Protein AF-A0A0G2GH61-F1 (afdb_monomer_lite)

Radius of gyration: 26.45 Å; chains: 1; bounding box: 52×38×88 Å

Secondary structure (DSSP, 8-state):
----------HHHHHHHHHHHHHHHHHHTTTT-HHHHHHHHHHHHHHHHHHHHHHHHHHHHHHHHHHHHT----TT--HHHHHHHHHHHHHHHHHHHHHHHHHHHHHHHHHHHHHHHH-TTTS---BTTBPP---S-HHHHHHHHHHHHHHHHTTTT-------

Structure (mmCIF, N/CA/C/O backbone):
data_AF-A0A0G2GH61-F1
#
_entry.id   AF-A0A0G2GH61-F1
#
loop_
_atom_site.group_PDB
_atom_site.id
_atom_site.type_symbol
_atom_site.label_atom_id
_atom_site.label_alt_id
_atom_site.label_comp_id
_atom_site.label_asym_id
_atom_site.label_entity_id
_atom_site.label_seq_id
_atom_site.pdbx_PDB_ins_code
_atom_site.Cartn_x
_atom_site.Cartn_y
_atom_site.Cartn_z
_atom_site.occupancy
_atom_site.B_iso_or_equiv
_atom_site.auth_seq_id
_atom_site.auth_comp_id
_atom_site.auth_asym_id
_atom_site.auth_atom_id
_atom_site.pdbx_PDB_model_num
ATOM 1 N N . MET A 1 1 ? 0.185 16.740 -56.687 1.00 34.88 1 MET A N 1
ATOM 2 C CA . MET A 1 1 ? -0.342 15.486 -56.112 1.00 34.88 1 MET A CA 1
ATOM 3 C C . MET A 1 1 ? 0.842 14.674 -55.616 1.00 34.88 1 MET A C 1
ATOM 5 O O . MET A 1 1 ? 1.620 14.216 -56.438 1.00 34.88 1 MET A O 1
ATOM 9 N N . HIS A 1 2 ? 1.071 14.617 -54.304 1.00 38.19 2 HIS A N 1
ATOM 10 C CA . HIS A 1 2 ? 2.099 13.749 -53.725 1.00 38.19 2 HIS A CA 1
ATOM 11 C C . HIS A 1 2 ? 1.459 12.389 -53.462 1.00 38.19 2 HIS A C 1
ATOM 13 O O . HIS A 1 2 ? 0.620 12.262 -52.574 1.00 38.19 2 HIS A O 1
ATOM 19 N N . GLU A 1 3 ? 1.810 11.392 -54.271 1.00 39.12 3 GLU A N 1
ATOM 20 C CA . GLU A 1 3 ? 1.527 9.998 -53.949 1.00 39.12 3 GLU A CA 1
ATOM 21 C C . GLU A 1 3 ? 2.254 9.650 -52.649 1.00 39.12 3 GLU A C 1
ATOM 23 O O . GLU A 1 3 ? 3.482 9.549 -52.608 1.00 39.12 3 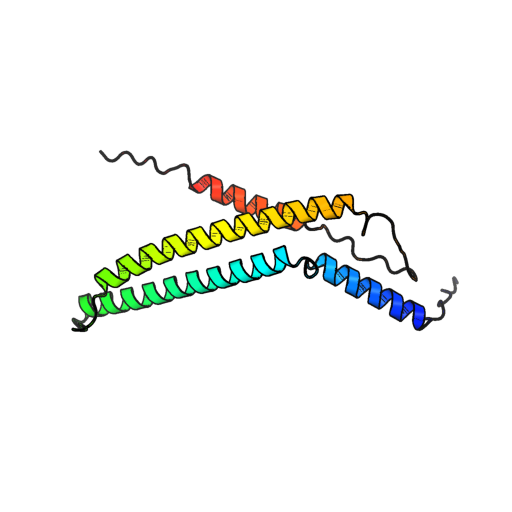GLU A O 1
ATOM 28 N N . SER A 1 4 ? 1.494 9.459 -51.570 1.00 48.09 4 SER A N 1
ATOM 29 C CA . SER A 1 4 ? 1.966 8.705 -50.415 1.00 48.09 4 SER A CA 1
ATOM 30 C C . SER A 1 4 ? 2.302 7.297 -50.895 1.00 48.09 4 SER A C 1
ATOM 32 O O . SER A 1 4 ? 1.416 6.452 -51.029 1.00 48.09 4 SER A O 1
ATOM 34 N N . ARG A 1 5 ? 3.585 7.047 -51.178 1.00 43.38 5 ARG A N 1
ATOM 35 C CA . ARG A 1 5 ? 4.140 5.701 -51.344 1.00 43.38 5 ARG A CA 1
ATOM 36 C C . ARG A 1 5 ? 3.749 4.889 -50.110 1.00 43.38 5 ARG A C 1
ATOM 38 O O . ARG A 1 5 ? 4.356 5.033 -49.053 1.00 43.38 5 ARG A O 1
ATOM 45 N N . ARG A 1 6 ? 2.710 4.062 -50.236 1.00 54.00 6 ARG A N 1
ATOM 46 C CA . ARG A 1 6 ? 2.384 3.033 -49.251 1.00 54.00 6 ARG A CA 1
ATOM 47 C C . ARG A 1 6 ? 3.558 2.065 -49.250 1.00 54.00 6 ARG A C 1
ATOM 49 O O . ARG A 1 6 ? 3.738 1.315 -50.207 1.00 54.00 6 ARG A O 1
ATOM 56 N N . THR A 1 7 ? 4.394 2.139 -48.222 1.00 59.88 7 THR A N 1
ATOM 57 C CA . THR A 1 7 ? 5.406 1.122 -47.960 1.00 59.88 7 THR A CA 1
ATOM 58 C C . THR A 1 7 ? 4.687 -0.224 -47.829 1.00 59.88 7 THR A C 1
ATOM 60 O O . THR A 1 7 ? 3.714 -0.318 -47.070 1.00 59.88 7 THR A O 1
ATOM 63 N N . PRO A 1 8 ? 5.087 -1.256 -48.594 1.00 54.34 8 PRO A N 1
ATOM 64 C CA . PRO A 1 8 ? 4.528 -2.587 -48.420 1.00 54.34 8 PRO A CA 1
ATOM 65 C C . PRO A 1 8 ? 4.712 -2.990 -46.954 1.00 54.34 8 PRO A C 1
ATOM 67 O O . PRO A 1 8 ? 5.816 -2.895 -46.422 1.00 54.34 8 PRO A O 1
ATOM 70 N N . HIS A 1 9 ? 3.613 -3.339 -46.282 1.00 62.00 9 HIS A N 1
ATOM 71 C CA . HIS A 1 9 ? 3.619 -3.777 -44.888 1.00 62.00 9 HIS A CA 1
ATOM 72 C C . HIS A 1 9 ? 4.207 -5.181 -44.845 1.00 62.00 9 HIS A C 1
ATOM 74 O O . HIS A 1 9 ? 3.481 -6.171 -44.912 1.00 62.00 9 HIS A O 1
ATOM 80 N N . ASP A 1 10 ? 5.533 -5.250 -44.818 1.00 78.00 10 ASP A N 1
ATOM 81 C CA . ASP A 1 10 ? 6.241 -6.494 -44.586 1.00 78.00 10 ASP A CA 1
ATOM 82 C C . ASP A 1 10 ? 5.764 -7.075 -43.238 1.00 78.00 10 ASP A C 1
ATOM 84 O O . ASP A 1 10 ? 5.877 -6.399 -42.203 1.00 78.00 10 ASP A O 1
ATOM 88 N N . PRO A 1 11 ? 5.171 -8.283 -43.221 1.00 81.12 11 PRO A N 1
ATOM 89 C CA . PRO A 1 11 ? 4.694 -8.902 -41.990 1.00 81.12 11 PRO A CA 1
ATOM 90 C C . PRO A 1 11 ? 5.810 -9.076 -40.949 1.00 81.12 11 PRO A C 1
ATOM 92 O O . PRO A 1 11 ? 5.519 -9.031 -39.752 1.00 81.12 11 PRO A O 1
ATOM 95 N N . GLU A 1 12 ? 7.077 -9.210 -41.361 1.00 81.44 12 GLU A N 1
ATOM 96 C CA . GLU A 1 12 ? 8.206 -9.277 -40.426 1.00 81.44 12 GLU A CA 1
ATOM 97 C C . GLU A 1 12 ? 8.460 -7.938 -39.719 1.00 81.44 12 GLU A C 1
ATOM 99 O O . GLU A 1 12 ? 8.735 -7.906 -38.513 1.00 81.44 12 GLU A O 1
ATOM 104 N N . VAL A 1 13 ? 8.294 -6.818 -40.428 1.00 81.44 13 VAL A N 1
ATOM 105 C CA . VAL A 1 13 ? 8.415 -5.464 -39.860 1.00 81.44 13 VAL A CA 1
ATOM 106 C C . VAL A 1 13 ? 7.286 -5.191 -38.865 1.00 81.44 13 VAL A C 1
ATOM 108 O O . VAL A 1 13 ? 7.525 -4.655 -37.785 1.00 81.44 13 VAL A O 1
ATOM 111 N N . LEU A 1 14 ? 6.058 -5.622 -39.167 1.00 82.19 14 LEU A N 1
ATOM 112 C CA . LEU A 1 14 ? 4.940 -5.494 -38.228 1.00 82.19 14 LEU A CA 1
ATOM 113 C C . LEU A 1 14 ? 5.153 -6.350 -36.970 1.00 82.19 14 LEU A C 1
ATOM 115 O O . LEU A 1 14 ? 4.931 -5.887 -35.850 1.00 82.19 14 LEU A O 1
ATOM 119 N N . ALA A 1 15 ? 5.598 -7.596 -37.141 1.00 84.56 15 ALA A N 1
ATOM 120 C CA . ALA A 1 15 ? 5.835 -8.504 -36.025 1.00 84.56 15 ALA A CA 1
ATOM 121 C C . ALA A 1 15 ? 6.972 -8.013 -35.114 1.00 84.56 15 ALA A C 1
ATOM 123 O O . ALA A 1 15 ? 6.856 -8.085 -33.889 1.00 84.56 15 ALA A O 1
ATOM 124 N N . SER A 1 16 ? 8.058 -7.491 -35.689 1.00 83.44 16 SER A N 1
ATOM 125 C CA . SER A 1 16 ? 9.171 -6.903 -34.932 1.00 83.44 16 SER A CA 1
ATOM 126 C C . SER A 1 16 ? 8.765 -5.615 -34.212 1.00 83.44 16 SER A C 1
ATOM 128 O O . SER A 1 16 ? 9.029 -5.501 -33.013 1.00 83.44 16 SER A O 1
ATOM 130 N N . ALA A 1 17 ? 8.033 -4.710 -34.869 1.00 82.31 17 ALA A N 1
ATOM 131 C CA . ALA A 1 17 ? 7.485 -3.514 -34.229 1.00 82.31 17 ALA A CA 1
ATOM 132 C C . ALA A 1 17 ? 6.552 -3.864 -33.056 1.00 82.31 17 ALA A C 1
ATOM 134 O O . ALA A 1 17 ? 6.652 -3.276 -31.982 1.00 82.31 17 ALA A O 1
ATOM 135 N N . HIS A 1 18 ? 5.698 -4.881 -33.207 1.00 84.44 18 HIS A N 1
ATOM 136 C CA . HIS A 1 18 ? 4.816 -5.333 -32.130 1.00 84.44 18 HIS A CA 1
ATOM 137 C C . HIS A 1 18 ? 5.588 -5.938 -30.945 1.00 84.44 18 HIS A C 1
ATOM 139 O O . HIS A 1 18 ? 5.269 -5.658 -29.789 1.00 84.44 18 HIS A O 1
ATOM 145 N N . ARG A 1 19 ? 6.641 -6.728 -31.201 1.00 86.81 19 ARG A N 1
ATOM 146 C CA . ARG A 1 19 ? 7.524 -7.241 -30.136 1.00 86.81 19 ARG A CA 1
ATOM 147 C C . ARG A 1 19 ? 8.211 -6.101 -29.387 1.00 86.81 19 ARG A C 1
ATOM 149 O O . ARG A 1 19 ? 8.273 -6.139 -28.159 1.00 86.81 19 ARG A O 1
ATOM 156 N N . LEU A 1 20 ? 8.688 -5.088 -30.109 1.00 83.44 20 LEU A N 1
ATOM 157 C CA . LEU A 1 20 ? 9.304 -3.902 -29.518 1.00 83.44 20 LEU A CA 1
ATOM 158 C C . LEU A 1 20 ? 8.290 -3.103 -28.687 1.00 83.44 20 LEU A C 1
ATOM 160 O O . LEU A 1 20 ? 8.603 -2.712 -27.563 1.00 83.44 20 LEU A O 1
ATOM 164 N N . PHE A 1 21 ? 7.058 -2.946 -29.179 1.00 83.44 21 PHE A N 1
ATOM 165 C CA . PHE A 1 21 ? 5.960 -2.333 -28.434 1.00 83.44 21 PHE A CA 1
ATOM 166 C C . PHE A 1 21 ? 5.682 -3.074 -27.120 1.00 83.44 21 PHE A C 1
ATOM 168 O O . PHE A 1 21 ? 5.756 -2.459 -26.059 1.00 83.44 21 PHE A O 1
ATOM 175 N N . LEU A 1 22 ? 5.440 -4.389 -27.154 1.00 87.12 22 LEU A N 1
ATOM 176 C CA . LEU A 1 22 ? 5.152 -5.170 -25.944 1.00 87.12 22 LEU A CA 1
ATOM 177 C C . LEU A 1 22 ? 6.311 -5.147 -24.946 1.00 87.12 22 LEU A C 1
ATOM 179 O O . LEU A 1 22 ? 6.085 -5.026 -23.742 1.00 87.12 22 LEU A O 1
ATOM 183 N N . ARG A 1 23 ? 7.551 -5.212 -25.443 1.00 84.06 23 ARG A N 1
ATOM 184 C CA . ARG A 1 23 ? 8.746 -5.056 -24.613 1.00 84.06 23 ARG A CA 1
ATOM 185 C C . ARG A 1 23 ? 8.736 -3.688 -23.937 1.00 84.06 23 ARG A C 1
ATOM 187 O O . ARG A 1 23 ? 8.805 -3.624 -22.714 1.00 84.06 23 ARG A O 1
ATOM 194 N N . SER A 1 24 ? 8.581 -2.610 -24.705 1.00 81.50 24 SER A N 1
ATOM 195 C CA . SER A 1 24 ? 8.546 -1.246 -24.165 1.00 81.50 24 SER A CA 1
ATOM 196 C C . SER A 1 24 ? 7.423 -1.050 -23.143 1.00 81.50 24 SER A C 1
ATOM 198 O O . SER A 1 24 ? 7.652 -0.454 -22.092 1.00 81.50 24 SER A O 1
ATOM 200 N N . LEU A 1 25 ? 6.248 -1.635 -23.391 1.00 82.44 25 LEU A N 1
ATOM 201 C CA . LEU A 1 25 ? 5.103 -1.582 -22.493 1.00 82.44 25 LEU A CA 1
ATOM 202 C C . LEU A 1 25 ? 5.402 -2.310 -21.179 1.00 82.44 25 LEU A C 1
ATOM 204 O O . LEU A 1 25 ? 5.204 -1.739 -20.109 1.00 82.44 25 LEU A O 1
ATOM 208 N N . SER A 1 26 ? 5.942 -3.528 -21.249 1.00 84.38 26 SER A N 1
ATOM 209 C CA . SER A 1 26 ? 6.320 -4.318 -20.072 1.00 84.38 26 SER A CA 1
ATOM 210 C C . SER A 1 26 ? 7.338 -3.582 -19.193 1.00 84.38 26 SER A C 1
ATOM 212 O O . SER A 1 26 ? 7.162 -3.511 -17.975 1.00 84.38 26 SER A O 1
ATOM 214 N N . TYR A 1 27 ? 8.340 -2.944 -19.809 1.00 80.38 27 TYR A N 1
ATOM 215 C CA . TYR A 1 27 ? 9.286 -2.085 -19.096 1.00 80.38 27 TYR A CA 1
ATOM 216 C C . TYR A 1 27 ? 8.608 -0.836 -18.512 1.00 80.38 27 TYR A C 1
ATOM 218 O O . TYR A 1 27 ? 8.851 -0.499 -17.352 1.00 80.38 27 TYR A O 1
ATOM 226 N N . SER A 1 28 ? 7.735 -0.154 -19.260 1.00 78.12 28 SER A N 1
ATOM 227 C CA . SER A 1 28 ? 7.048 1.054 -18.771 1.00 78.12 28 SER A CA 1
ATOM 228 C C . SER A 1 28 ? 6.130 0.778 -17.579 1.00 78.12 28 SER A C 1
ATOM 230 O O . SER A 1 28 ? 6.054 1.597 -16.669 1.00 78.12 28 SER A O 1
ATOM 232 N N . LEU A 1 29 ? 5.512 -0.406 -17.538 1.00 82.88 29 LEU A N 1
ATOM 233 C CA . LEU A 1 29 ? 4.644 -0.856 -16.451 1.00 82.88 29 LEU A CA 1
ATOM 234 C C . LEU A 1 29 ? 5.425 -1.406 -15.249 1.00 82.88 29 LEU A C 1
ATOM 236 O O . LEU A 1 29 ? 4.809 -1.903 -14.312 1.00 82.88 29 LEU A O 1
ATOM 240 N N . LEU A 1 30 ? 6.765 -1.351 -15.277 1.00 84.62 30 LEU A N 1
ATOM 241 C CA . LEU A 1 30 ? 7.655 -1.851 -14.217 1.00 84.62 30 LEU A CA 1
ATOM 242 C C . LEU A 1 30 ? 7.498 -3.360 -13.940 1.00 84.62 30 LEU A C 1
ATOM 244 O O . LEU A 1 30 ? 8.048 -3.872 -12.970 1.00 84.62 30 LEU A O 1
ATOM 248 N N . LEU A 1 31 ? 6.810 -4.093 -14.823 1.00 84.50 31 LEU A N 1
ATOM 249 C CA . LEU A 1 31 ? 6.524 -5.523 -14.657 1.00 84.50 31 LEU A CA 1
ATOM 250 C C . LEU A 1 31 ? 7.774 -6.396 -14.789 1.00 84.50 31 LEU A C 1
ATOM 252 O O . LEU A 1 31 ? 7.767 -7.553 -14.384 1.00 84.50 31 LEU A O 1
ATOM 256 N N . THR A 1 32 ? 8.843 -5.852 -15.366 1.00 85.69 32 THR A N 1
ATOM 257 C CA . THR A 1 32 ? 10.134 -6.530 -15.489 1.00 85.69 32 THR A CA 1
ATOM 258 C C . THR A 1 32 ? 10.961 -6.481 -14.203 1.00 85.69 32 THR A C 1
ATOM 260 O O . THR A 1 32 ? 11.955 -7.196 -14.117 1.00 85.69 32 THR A O 1
ATOM 263 N N . ASP A 1 33 ? 10.601 -5.638 -13.226 1.00 89.00 33 ASP A N 1
ATOM 264 C CA . ASP A 1 33 ? 11.319 -5.532 -11.954 1.00 89.00 33 ASP A CA 1
ATOM 265 C C . ASP A 1 33 ? 10.651 -6.393 -10.871 1.00 89.00 33 ASP A C 1
ATOM 267 O O . ASP A 1 33 ? 9.613 -6.046 -10.300 1.00 89.00 33 ASP A O 1
ATOM 271 N N . MET A 1 34 ? 11.253 -7.551 -10.588 1.00 91.88 34 MET A N 1
ATOM 272 C CA . MET A 1 34 ? 10.731 -8.488 -9.589 1.00 91.88 34 MET A CA 1
ATOM 273 C C . MET A 1 34 ? 10.702 -7.900 -8.161 1.00 91.88 34 MET A C 1
ATOM 275 O O . MET A 1 34 ? 9.689 -8.074 -7.483 1.00 91.88 34 MET A O 1
ATOM 279 N N . PRO A 1 35 ? 11.737 -7.173 -7.687 1.00 92.06 35 PRO A N 1
ATOM 280 C CA . PRO A 1 35 ? 11.698 -6.528 -6.374 1.00 92.06 35 PRO A CA 1
ATOM 281 C C .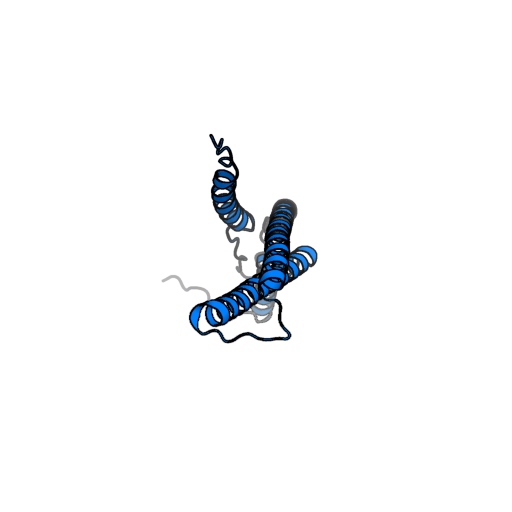 PRO A 1 35 ? 10.542 -5.531 -6.230 1.00 92.06 35 PRO A C 1
ATOM 283 O O . PRO A 1 35 ? 9.804 -5.596 -5.248 1.00 92.06 35 PRO A O 1
ATOM 286 N N . TYR A 1 36 ? 10.329 -4.658 -7.221 1.00 91.12 36 TYR A N 1
ATOM 287 C CA . TYR A 1 36 ? 9.216 -3.708 -7.231 1.00 91.12 36 TYR A CA 1
ATOM 288 C C . TYR A 1 36 ? 7.859 -4.409 -7.214 1.00 91.12 36 TYR A C 1
ATOM 290 O O . TYR A 1 36 ? 7.002 -4.072 -6.402 1.00 91.12 36 TYR A O 1
ATOM 298 N N . THR A 1 37 ? 7.649 -5.404 -8.078 1.00 93.44 37 THR A N 1
ATOM 299 C CA . THR A 1 37 ? 6.359 -6.113 -8.143 1.00 93.44 37 THR A CA 1
ATOM 300 C C . THR A 1 37 ? 6.062 -6.909 -6.871 1.00 93.44 37 THR A C 1
ATOM 302 O O . THR A 1 37 ? 4.905 -6.974 -6.450 1.00 93.44 37 THR A O 1
ATOM 305 N N . HIS A 1 38 ? 7.086 -7.468 -6.218 1.00 94.94 38 HIS A N 1
ATOM 306 C CA . HIS A 1 38 ? 6.938 -8.108 -4.914 1.00 94.94 38 HIS A CA 1
ATOM 307 C C . HIS A 1 38 ? 6.587 -7.087 -3.825 1.00 94.94 38 HIS A C 1
ATOM 309 O O . HIS A 1 38 ? 5.633 -7.302 -3.083 1.00 94.94 38 HIS A O 1
ATOM 315 N N . ALA A 1 39 ? 7.303 -5.960 -3.763 1.00 93.75 39 ALA A N 1
ATOM 316 C CA . ALA A 1 39 ? 7.003 -4.882 -2.823 1.00 93.75 39 ALA A CA 1
ATOM 317 C C . ALA A 1 39 ? 5.584 -4.324 -3.027 1.00 93.75 39 ALA A C 1
ATOM 319 O O . ALA A 1 39 ? 4.870 -4.089 -2.058 1.00 93.75 39 ALA A O 1
ATOM 320 N N . LEU A 1 40 ? 5.130 -4.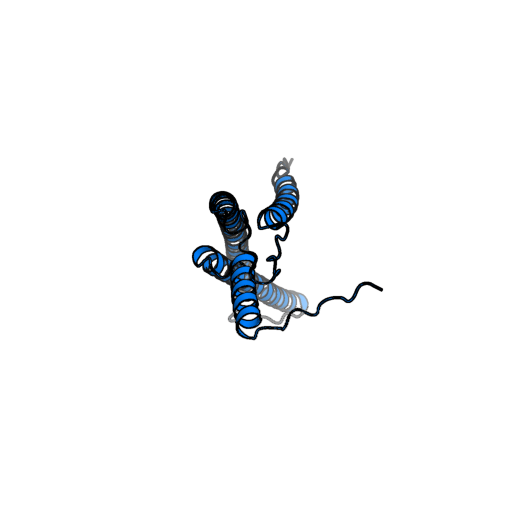192 -4.279 1.00 94.44 40 LEU A N 1
ATOM 321 C CA . LEU A 1 40 ? 3.788 -3.704 -4.600 1.00 94.44 40 LEU A CA 1
ATOM 322 C C . LEU A 1 40 ? 2.717 -4.687 -4.129 1.00 94.44 40 LEU A C 1
ATOM 324 O O . LEU A 1 40 ? 1.700 -4.281 -3.576 1.00 94.44 40 LEU A O 1
ATOM 328 N N . ARG A 1 41 ? 2.953 -5.990 -4.311 1.00 95.81 41 ARG A N 1
ATOM 329 C CA . ARG A 1 41 ? 2.057 -7.031 -3.804 1.00 95.81 41 ARG A CA 1
ATOM 330 C C . ARG A 1 41 ? 1.992 -7.030 -2.277 1.00 95.81 41 ARG A C 1
ATOM 332 O O . ARG A 1 41 ? 0.895 -7.145 -1.738 1.00 95.81 41 ARG A O 1
ATOM 339 N N . SER A 1 42 ? 3.133 -6.914 -1.597 1.00 95.69 42 SER A N 1
ATOM 340 C CA . SER A 1 42 ? 3.188 -6.818 -0.132 1.00 95.69 42 SER A CA 1
ATOM 341 C C . SER A 1 42 ? 2.410 -5.604 0.374 1.00 95.69 42 SER A C 1
ATOM 343 O O . SER A 1 42 ? 1.514 -5.775 1.193 1.00 95.69 42 SER A O 1
ATOM 345 N N . PHE A 1 43 ? 2.648 -4.428 -0.213 1.00 96.88 43 PHE A N 1
ATOM 346 C CA . PHE A 1 43 ? 1.921 -3.202 0.110 1.00 96.88 43 PHE A CA 1
ATOM 347 C C . PHE A 1 43 ? 0.405 -3.376 -0.026 1.00 96.88 43 PHE A C 1
ATOM 349 O O . PHE A 1 43 ? -0.331 -3.089 0.913 1.00 96.88 43 PHE A O 1
ATOM 356 N N . LEU A 1 44 ? -0.070 -3.901 -1.163 1.00 96.88 44 LEU A N 1
ATOM 357 C CA . LEU A 1 44 ? -1.503 -4.137 -1.378 1.00 96.88 44 LEU A CA 1
ATOM 358 C C . LEU A 1 44 ? -2.082 -5.140 -0.367 1.00 96.88 44 LEU A C 1
ATOM 360 O O . LEU A 1 44 ? -3.171 -4.921 0.146 1.00 96.88 44 LEU A O 1
ATOM 364 N N . THR A 1 45 ? -1.327 -6.186 -0.022 1.00 97.69 45 THR A N 1
ATOM 365 C CA . THR A 1 45 ? -1.744 -7.171 0.992 1.00 97.69 45 THR A CA 1
ATOM 366 C C . THR A 1 45 ? -1.900 -6.524 2.370 1.00 97.69 45 THR A C 1
ATOM 368 O O . THR A 1 45 ? -2.863 -6.803 3.076 1.00 97.69 45 THR A O 1
ATOM 371 N N . HIS A 1 46 ? -0.980 -5.640 2.761 1.00 97.56 46 HIS A N 1
ATOM 372 C CA . HIS A 1 46 ? -1.079 -4.933 4.038 1.00 97.56 46 HIS A CA 1
ATOM 373 C C . HIS A 1 46 ? -2.172 -3.854 4.034 1.00 97.56 46 HIS A C 1
ATOM 375 O O . HIS A 1 46 ? -2.754 -3.585 5.082 1.00 97.56 46 HIS A O 1
ATOM 381 N N . VAL A 1 47 ? -2.501 -3.266 2.878 1.00 97.94 47 VAL A N 1
ATOM 382 C CA . VAL A 1 47 ? -3.687 -2.405 2.735 1.00 97.94 47 VAL A CA 1
ATOM 383 C C . VAL A 1 47 ? -4.966 -3.213 2.966 1.00 97.94 47 VAL A C 1
ATOM 385 O O . VAL A 1 47 ? -5.829 -2.767 3.719 1.00 97.94 47 VAL A O 1
ATOM 388 N N . ASP A 1 48 ? -5.073 -4.413 2.391 1.00 98.00 48 ASP A N 1
ATOM 389 C CA . ASP A 1 48 ? -6.217 -5.303 2.629 1.00 98.00 48 ASP A CA 1
ATOM 390 C C . ASP A 1 48 ? -6.324 -5.704 4.115 1.00 98.00 48 ASP A C 1
ATOM 392 O O . ASP A 1 48 ? -7.415 -5.719 4.686 1.00 98.00 48 ASP A O 1
ATOM 396 N N . GLU A 1 49 ? -5.191 -5.971 4.772 1.00 97.06 49 GLU A N 1
ATOM 397 C CA . GLU A 1 49 ? -5.128 -6.258 6.212 1.00 97.06 49 GLU A CA 1
ATOM 398 C C . GLU A 1 49 ? -5.583 -5.060 7.064 1.00 97.06 49 GLU A C 1
ATOM 400 O O . GLU A 1 49 ? -6.361 -5.224 8.005 1.00 97.06 49 GLU A O 1
ATOM 405 N N . LEU A 1 50 ? -5.160 -3.842 6.709 1.00 97.44 50 LEU A N 1
ATOM 406 C CA . LEU A 1 50 ? -5.604 -2.612 7.367 1.00 97.44 50 LEU A CA 1
ATOM 407 C C . LEU A 1 50 ? -7.126 -2.437 7.252 1.00 97.44 50 LEU A C 1
ATOM 409 O O . LEU A 1 50 ? -7.785 -2.135 8.247 1.00 97.44 50 LEU A O 1
ATOM 413 N N . ILE A 1 51 ? -7.692 -2.666 6.063 1.00 97.69 51 ILE A N 1
ATOM 414 C CA . ILE A 1 51 ? -9.144 -2.614 5.833 1.00 97.69 51 ILE A CA 1
ATOM 415 C C . ILE A 1 51 ? -9.861 -3.648 6.710 1.00 97.69 51 ILE A C 1
ATOM 417 O O . ILE A 1 51 ? -10.855 -3.319 7.357 1.00 97.69 51 ILE A O 1
ATOM 421 N N . ALA A 1 52 ? -9.326 -4.868 6.810 1.00 97.81 52 ALA A N 1
ATOM 422 C CA . ALA A 1 52 ? -9.904 -5.912 7.652 1.00 97.81 52 ALA A CA 1
ATOM 423 C C . ALA A 1 52 ? -9.951 -5.515 9.141 1.00 97.81 52 ALA A C 1
ATOM 425 O O . ALA A 1 52 ? -10.938 -5.809 9.821 1.00 97.81 52 ALA A O 1
ATOM 426 N N . PHE A 1 53 ? -8.933 -4.814 9.654 1.00 97.69 53 PHE A N 1
ATOM 427 C CA . PHE A 1 53 ? -8.962 -4.284 11.022 1.00 97.69 53 PHE A CA 1
ATOM 428 C C . PHE A 1 53 ? -10.009 -3.181 11.209 1.00 97.69 53 PHE A C 1
ATOM 430 O O . PHE A 1 53 ? -10.677 -3.164 12.242 1.00 97.69 53 PHE A O 1
ATOM 437 N N . ILE A 1 54 ? -10.209 -2.308 10.216 1.00 97.19 54 ILE A N 1
ATOM 438 C CA . ILE A 1 54 ? -11.261 -1.276 10.250 1.00 97.19 54 ILE A CA 1
ATOM 439 C C . ILE A 1 54 ? -12.652 -1.923 10.300 1.00 97.19 54 ILE A C 1
ATOM 441 O O . ILE A 1 54 ? -13.478 -1.557 11.139 1.00 97.19 54 ILE A O 1
ATOM 445 N N . ASP A 1 55 ? -12.910 -2.915 9.448 1.00 97.50 55 ASP A N 1
ATOM 446 C CA . ASP A 1 55 ? -14.193 -3.626 9.424 1.00 97.50 55 ASP A CA 1
ATOM 447 C C . ASP A 1 55 ? -14.444 -4.400 10.726 1.00 97.50 55 ASP A C 1
ATOM 449 O O . ASP A 1 55 ? -15.567 -4.425 11.251 1.00 97.50 55 ASP A O 1
ATOM 453 N N . ARG A 1 56 ? -13.390 -4.996 11.294 1.00 96.44 56 ARG A N 1
ATOM 454 C CA . ARG A 1 56 ? -13.460 -5.662 12.597 1.00 96.44 56 ARG A CA 1
ATOM 455 C C . ARG A 1 56 ? -13.773 -4.672 13.717 1.00 96.44 56 ARG A C 1
ATOM 457 O O . ARG A 1 56 ? -14.671 -4.944 14.509 1.00 96.44 56 ARG A O 1
ATOM 464 N N . LEU A 1 57 ? -13.093 -3.525 13.758 1.00 96.56 57 LEU A N 1
ATOM 465 C CA . LEU A 1 57 ? -13.343 -2.475 14.746 1.00 96.56 57 LEU A CA 1
ATOM 466 C C . LEU A 1 57 ? -14.794 -1.990 14.676 1.00 96.56 57 LEU A C 1
ATOM 468 O O . LEU A 1 57 ? -15.477 -1.928 15.694 1.00 96.56 57 LEU A O 1
ATOM 472 N N . ARG A 1 58 ? -15.302 -1.744 13.464 1.00 96.62 58 ARG A N 1
ATOM 473 C CA . ARG A 1 58 ? -16.699 -1.352 13.244 1.00 96.62 58 ARG A CA 1
ATOM 474 C C . ARG A 1 58 ? -17.686 -2.396 13.767 1.00 96.62 58 ARG A C 1
ATOM 476 O O . ARG A 1 58 ? -18.739 -2.043 14.292 1.00 96.62 58 ARG A O 1
ATOM 483 N N . THR A 1 59 ? -17.367 -3.677 13.604 1.00 95.75 59 THR A N 1
ATOM 484 C CA . THR A 1 59 ? -18.201 -4.776 14.109 1.00 95.75 59 THR A CA 1
ATOM 485 C C . THR A 1 59 ? -18.218 -4.800 15.637 1.00 95.75 59 THR A C 1
ATOM 487 O O . THR A 1 59 ? -19.290 -4.908 16.225 1.00 95.75 59 THR A O 1
ATOM 490 N N . ILE A 1 60 ? -17.056 -4.633 16.276 1.00 94.94 60 ILE A N 1
ATOM 491 C CA . ILE A 1 60 ? -16.927 -4.570 17.740 1.00 94.94 60 ILE A CA 1
ATOM 492 C C . ILE A 1 60 ? -17.708 -3.379 18.301 1.00 94.94 60 ILE A C 1
ATOM 494 O O . ILE A 1 60 ? -18.510 -3.551 19.213 1.00 94.94 60 ILE A O 1
ATOM 498 N N . GLN A 1 61 ? -17.538 -2.193 17.716 1.00 93.94 61 GLN A N 1
ATOM 499 C CA . GLN A 1 61 ? -18.229 -0.977 18.153 1.00 93.94 61 GLN A CA 1
ATOM 500 C C . GLN A 1 61 ? -19.745 -1.110 18.040 1.00 93.94 61 GLN A C 1
ATOM 502 O O . GLN A 1 61 ? -20.463 -0.789 18.978 1.00 93.94 61 GLN A O 1
ATOM 507 N N . ARG A 1 62 ? -20.237 -1.695 16.943 1.00 94.19 62 ARG A N 1
ATOM 508 C CA . ARG A 1 62 ? -21.665 -1.987 16.798 1.00 94.19 62 ARG A CA 1
ATOM 509 C C . ARG A 1 62 ? -22.186 -2.908 17.905 1.00 94.19 62 ARG A C 1
ATOM 511 O O . ARG A 1 62 ? -23.307 -2.714 18.361 1.00 94.19 62 ARG A O 1
ATOM 518 N N . ASN A 1 63 ? -21.415 -3.914 18.312 1.00 92.25 63 ASN A N 1
ATOM 519 C CA . ASN A 1 63 ? -21.824 -4.813 19.390 1.00 92.25 63 ASN A CA 1
ATOM 520 C C . ASN A 1 63 ? -21.788 -4.113 20.757 1.00 92.25 63 ASN A C 1
ATOM 522 O O . ASN A 1 63 ? -22.716 -4.290 21.538 1.00 92.25 63 ASN A O 1
ATOM 526 N N . LEU A 1 64 ? -20.790 -3.260 21.013 1.00 92.19 64 LEU A N 1
ATOM 527 C CA . LEU A 1 64 ? -20.741 -2.419 22.217 1.00 92.19 64 LEU A CA 1
ATOM 528 C C . LEU A 1 64 ? -21.941 -1.470 22.308 1.00 92.19 64 LEU A C 1
ATOM 530 O O . LEU A 1 64 ? -22.501 -1.294 23.389 1.00 92.19 64 LEU A O 1
ATOM 534 N N . ASP A 1 65 ? -22.357 -0.884 21.186 1.00 92.25 65 ASP A N 1
ATOM 535 C CA . ASP A 1 65 ? -23.540 -0.022 21.135 1.00 92.25 65 ASP A CA 1
ATOM 536 C C . ASP A 1 65 ? -24.815 -0.819 21.460 1.00 92.25 65 ASP A C 1
ATOM 538 O O . ASP A 1 65 ? -25.632 -0.374 22.262 1.00 92.25 65 ASP A O 1
ATOM 542 N N . LEU A 1 66 ? -24.957 -2.040 20.927 1.00 92.31 66 LEU A N 1
ATOM 543 C CA . LEU A 1 66 ? -26.078 -2.933 21.262 1.00 92.31 66 LEU A CA 1
ATOM 544 C C . LEU A 1 66 ? -26.092 -3.324 22.749 1.00 92.31 66 LEU A C 1
ATOM 546 O O . LEU A 1 66 ? -27.158 -3.375 23.368 1.00 92.31 66 LEU A O 1
ATOM 550 N N . GLU A 1 67 ? -24.927 -3.573 23.348 1.00 90.75 67 GLU A N 1
ATOM 551 C CA . GLU A 1 67 ? -24.812 -3.866 24.780 1.00 90.75 67 GLU A CA 1
ATOM 552 C C . GLU A 1 67 ? -25.226 -2.676 25.650 1.00 90.75 67 GLU A C 1
ATOM 554 O O . GLU A 1 67 ? -25.900 -2.861 26.666 1.00 90.75 67 GLU A O 1
ATOM 559 N N . ARG A 1 68 ? -24.855 -1.457 25.246 1.00 88.12 68 ARG A N 1
ATOM 560 C CA . ARG A 1 68 ? -25.129 -0.223 25.996 1.00 88.12 68 ARG A CA 1
ATOM 561 C C . ARG A 1 68 ? -26.567 0.266 25.846 1.00 88.12 68 ARG A C 1
ATOM 563 O O . ARG A 1 68 ? -27.164 0.662 26.847 1.00 88.12 68 ARG A O 1
ATOM 570 N N . ASP A 1 69 ? -27.116 0.221 24.635 1.00 90.62 69 ASP A N 1
ATOM 571 C CA . ASP A 1 69 ? -28.418 0.817 24.321 1.00 90.62 69 ASP A CA 1
ATOM 572 C C . ASP A 1 69 ? -29.574 -0.184 24.456 1.00 90.62 69 ASP A C 1
ATOM 574 O O . ASP A 1 69 ? -30.660 0.173 24.920 1.00 90.62 69 ASP A O 1
ATOM 578 N N . GLU A 1 70 ? -29.350 -1.445 24.076 1.00 87.31 70 GLU A N 1
ATOM 579 C CA . GLU A 1 70 ? -30.388 -2.485 24.040 1.00 87.31 70 GLU A CA 1
ATOM 580 C C . GLU A 1 70 ? -30.217 -3.542 25.146 1.00 87.31 70 GLU A C 1
ATOM 582 O O . GLU A 1 70 ? -31.125 -4.342 25.385 1.00 87.31 70 GLU A O 1
ATOM 587 N N . GLY A 1 71 ? -29.075 -3.546 25.848 1.00 82.38 71 GLY A N 1
ATOM 588 C CA . GLY A 1 71 ? -28.769 -4.515 26.905 1.00 82.38 71 GLY A CA 1
ATOM 589 C C . GLY A 1 71 ? -28.507 -5.934 26.387 1.00 82.38 71 GLY A C 1
ATOM 590 O O . GLY A 1 71 ? -28.601 -6.895 27.156 1.00 82.38 71 GLY A O 1
ATOM 591 N N . VAL A 1 72 ? -28.216 -6.090 25.090 1.00 83.19 72 VAL A N 1
ATOM 592 C CA . VAL A 1 72 ? -27.959 -7.390 24.452 1.00 83.19 72 VAL A CA 1
ATOM 593 C C . VAL A 1 72 ? -26.501 -7.782 24.675 1.00 83.19 72 VAL A C 1
ATOM 595 O O . VAL A 1 72 ? -25.650 -7.501 23.842 1.00 83.19 72 VAL A O 1
ATOM 598 N N . VAL A 1 73 ? -26.228 -8.429 25.809 1.00 80.06 73 VAL A N 1
ATOM 599 C CA . VAL A 1 73 ? -24.873 -8.848 26.209 1.00 80.06 73 VAL A CA 1
ATOM 600 C C . VAL A 1 73 ? -24.548 -10.252 25.716 1.00 80.06 73 VAL A C 1
ATOM 602 O O . VAL A 1 73 ? -25.308 -11.195 25.961 1.00 80.06 73 VAL A O 1
ATOM 605 N N . ASP A 1 74 ? -23.387 -10.408 25.079 1.00 82.94 74 ASP A N 1
ATOM 606 C CA . ASP A 1 74 ? -22.819 -11.727 24.797 1.00 82.94 74 ASP A CA 1
ATOM 607 C C . ASP A 1 74 ? -21.952 -12.187 25.977 1.00 82.94 74 ASP A C 1
ATOM 609 O O . ASP A 1 74 ? -20.858 -11.683 26.214 1.00 82.94 74 ASP A O 1
ATOM 613 N N . ALA A 1 75 ? -22.429 -13.189 26.721 1.00 78.69 75 ALA A N 1
ATOM 614 C CA . ALA A 1 75 ? -21.748 -13.703 27.910 1.00 78.69 75 ALA A CA 1
ATOM 615 C C . ALA A 1 75 ? -20.362 -14.320 27.634 1.00 78.69 75 ALA A C 1
ATOM 617 O O . ALA A 1 75 ? -19.617 -14.582 28.582 1.00 78.69 75 ALA A O 1
ATOM 618 N N . PHE A 1 76 ? -20.024 -14.591 26.371 1.00 81.94 76 PHE A N 1
ATOM 619 C CA . PHE A 1 76 ? -18.749 -15.191 25.980 1.00 81.94 76 PHE A CA 1
ATOM 620 C C . PHE A 1 76 ? -17.777 -14.206 25.318 1.00 81.94 76 PHE A C 1
ATOM 622 O O . PHE A 1 76 ? -16.628 -14.588 25.085 1.00 81.94 76 PHE A O 1
ATOM 629 N N . ALA A 1 77 ? -18.195 -12.966 25.044 1.00 85.00 77 ALA A N 1
ATOM 630 C CA . ALA A 1 77 ? -17.370 -11.962 24.379 1.00 85.00 77 ALA A CA 1
ATOM 631 C C . ALA A 1 77 ? -16.951 -10.842 25.341 1.00 85.00 77 ALA A C 1
ATOM 633 O O . ALA A 1 77 ? -17.690 -10.455 26.242 1.00 85.00 77 ALA A O 1
ATOM 634 N N . ASN A 1 78 ? -15.744 -10.307 25.144 1.00 89.94 78 ASN A N 1
ATOM 635 C CA . ASN A 1 78 ? -15.278 -9.108 25.841 1.00 89.94 78 ASN A CA 1
ATOM 636 C C . ASN A 1 78 ? -14.923 -8.041 24.806 1.00 89.94 78 ASN A C 1
ATOM 638 O O . ASN A 1 78 ? -13.756 -7.859 24.449 1.00 89.94 78 ASN A O 1
ATOM 642 N N . TYR A 1 79 ? -15.950 -7.345 24.325 1.00 90.38 79 TYR A N 1
ATOM 643 C CA . TYR A 1 79 ? -15.805 -6.372 23.250 1.00 90.38 79 TYR A CA 1
ATOM 644 C C . TYR A 1 79 ? -14.925 -5.170 23.631 1.00 90.38 79 TYR A C 1
ATOM 646 O O . TYR A 1 79 ? -14.228 -4.644 22.770 1.00 90.38 79 TYR A O 1
ATOM 654 N N . GLU A 1 80 ? -14.867 -4.773 24.909 1.00 89.94 80 GLU A N 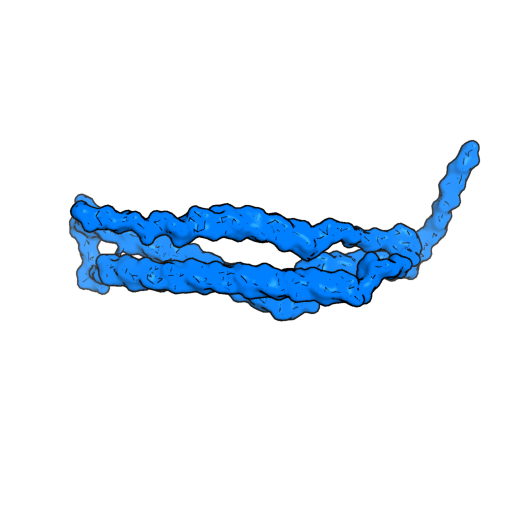1
ATOM 655 C CA . GLU A 1 80 ? -13.990 -3.678 25.359 1.00 89.94 80 GLU A CA 1
ATOM 656 C C . GLU A 1 80 ? -12.500 -4.038 25.273 1.00 89.94 80 GLU A C 1
ATOM 658 O O . GLU A 1 80 ? -11.664 -3.189 24.952 1.00 89.94 80 GLU A O 1
ATOM 663 N N . GLN A 1 81 ? -12.143 -5.288 25.583 1.00 92.25 81 GLN A N 1
ATOM 664 C CA . GLN A 1 81 ? -10.765 -5.753 25.426 1.00 92.25 81 GLN A CA 1
ATOM 665 C C . GLN A 1 81 ? -10.429 -5.971 23.949 1.00 92.25 81 GLN A C 1
ATOM 667 O O . GLN A 1 81 ? -9.363 -5.551 23.502 1.00 92.25 81 GLN A O 1
ATOM 672 N N . GLU A 1 82 ? -11.347 -6.565 23.183 1.00 93.56 82 GLU A N 1
ATOM 673 C CA . GLU A 1 82 ? -11.159 -6.760 21.745 1.00 93.56 82 GLU A CA 1
ATOM 674 C C . GLU A 1 82 ? -10.986 -5.435 20.995 1.00 93.56 82 GLU A C 1
ATOM 676 O O . GLU A 1 82 ? -10.159 -5.363 20.089 1.00 93.56 82 GLU A O 1
ATOM 681 N N . GLU A 1 83 ? -11.708 -4.377 21.379 1.00 94.44 83 GLU A N 1
ATOM 682 C CA . GLU A 1 83 ? -11.539 -3.045 20.793 1.00 94.44 83 GLU A CA 1
ATOM 683 C C . GLU A 1 83 ? -10.105 -2.535 20.983 1.00 94.44 83 GLU A C 1
ATOM 685 O O . GLU A 1 83 ? -9.463 -2.118 20.019 1.00 94.44 83 GLU A O 1
ATOM 690 N N . LYS A 1 84 ? -9.567 -2.621 22.206 1.00 95.56 84 LYS A N 1
ATOM 691 C CA . LYS A 1 84 ? -8.193 -2.187 22.515 1.00 95.56 84 LYS A CA 1
ATOM 692 C C . LYS A 1 84 ? -7.155 -2.975 21.722 1.00 95.56 84 LYS A C 1
ATOM 694 O O . LYS A 1 84 ? -6.215 -2.384 21.189 1.00 95.56 84 LYS A O 1
ATOM 699 N N . ASP A 1 85 ? -7.335 -4.289 21.632 1.00 95.81 85 ASP A N 1
ATOM 700 C CA . ASP A 1 85 ? -6.423 -5.163 20.897 1.00 95.81 85 ASP A CA 1
ATOM 701 C C . ASP A 1 85 ? -6.459 -4.846 19.393 1.00 95.81 85 ASP A C 1
ATOM 703 O O . ASP A 1 85 ? -5.413 -4.724 18.754 1.00 95.81 85 ASP A O 1
ATOM 707 N N . VAL A 1 86 ? -7.653 -4.636 18.827 1.00 96.44 86 VAL A N 1
ATOM 708 C CA . VAL A 1 86 ? -7.821 -4.278 17.411 1.00 96.44 86 VAL A CA 1
ATOM 709 C C . VAL A 1 86 ? -7.276 -2.886 17.109 1.00 96.44 86 VAL A C 1
ATOM 711 O O . VAL A 1 86 ? -6.654 -2.717 16.066 1.00 96.44 86 VAL A O 1
ATOM 714 N N . LEU A 1 87 ? -7.434 -1.903 17.998 1.00 96.00 87 LEU A N 1
ATOM 715 C CA . LEU A 1 87 ? -6.845 -0.569 17.826 1.00 96.00 87 LEU A CA 1
ATOM 716 C C . LEU A 1 87 ? -5.313 -0.617 17.777 1.00 96.00 87 LEU A C 1
ATOM 718 O O . LEU A 1 87 ? -4.689 0.074 16.970 1.00 96.00 87 LEU A O 1
ATOM 722 N N . LEU A 1 88 ? -4.701 -1.457 18.610 1.00 97.06 88 LEU A N 1
ATOM 723 C CA . LEU A 1 88 ? -3.254 -1.642 18.626 1.00 97.06 88 LEU A CA 1
ATOM 724 C C . LEU A 1 88 ? -2.754 -2.343 17.353 1.00 97.06 88 LEU A C 1
ATOM 726 O O . LEU A 1 88 ? -1.729 -1.946 16.794 1.00 97.06 88 LEU A O 1
ATOM 730 N N . GLU A 1 89 ? -3.477 -3.347 16.859 1.00 96.44 89 GLU A N 1
ATOM 731 C CA . GLU A 1 89 ? -3.161 -3.977 15.572 1.00 96.44 89 GLU A CA 1
ATOM 732 C C . GLU A 1 89 ? -3.420 -3.047 14.378 1.00 96.44 89 GLU A C 1
ATOM 734 O O . GLU A 1 89 ? -2.637 -3.040 13.429 1.00 96.44 89 GLU A O 1
ATOM 739 N N . LEU A 1 90 ? -4.442 -2.190 14.446 1.00 96.38 90 LEU A N 1
ATOM 740 C CA . LEU A 1 90 ? -4.731 -1.172 13.437 1.00 96.38 90 LEU A CA 1
ATOM 741 C C . LEU A 1 90 ? -3.576 -0.167 13.306 1.00 96.38 90 LEU A C 1
ATOM 743 O O . LEU A 1 90 ? -3.136 0.121 12.193 1.00 96.38 90 LEU A O 1
ATOM 747 N N . ASP A 1 91 ? -3.041 0.330 14.426 1.00 96.06 91 ASP A N 1
ATOM 748 C CA . ASP A 1 91 ? -1.873 1.222 14.426 1.00 96.06 91 ASP A CA 1
ATOM 749 C C . ASP A 1 91 ? -0.631 0.532 13.834 1.00 96.06 91 ASP A C 1
ATOM 751 O O . ASP A 1 91 ? 0.088 1.105 13.008 1.00 96.06 91 ASP A O 1
ATOM 755 N N . ARG A 1 92 ? -0.403 -0.741 14.181 1.00 96.81 92 ARG A N 1
ATOM 756 C CA . ARG A 1 92 ? 0.680 -1.547 13.594 1.00 96.81 92 ARG A CA 1
ATOM 757 C C . ARG A 1 92 ? 0.500 -1.739 12.090 1.00 96.81 92 ARG A C 1
ATOM 759 O O . ARG A 1 92 ? 1.476 -1.608 11.351 1.00 96.81 92 ARG A O 1
ATOM 766 N N . ALA A 1 93 ? -0.716 -2.037 11.637 1.00 96.69 93 ALA A N 1
ATOM 767 C CA . ALA A 1 93 ? -1.040 -2.210 10.227 1.00 96.69 93 ALA A CA 1
ATOM 768 C C . ALA A 1 93 ? -0.840 -0.904 9.447 1.00 96.69 93 ALA A C 1
ATOM 770 O O . ALA A 1 93 ? -0.188 -0.919 8.404 1.00 96.69 93 ALA A O 1
ATOM 771 N N . ARG A 1 94 ? -1.284 0.238 9.991 1.00 96.25 94 ARG A N 1
ATOM 772 C CA . ARG A 1 94 ? -1.031 1.567 9.411 1.00 96.25 94 ARG A CA 1
ATOM 773 C C . ARG A 1 94 ? 0.468 1.807 9.230 1.00 96.25 94 ARG A C 1
ATOM 775 O O . ARG A 1 94 ? 0.918 2.079 8.121 1.00 96.25 94 ARG A O 1
ATOM 782 N N . LYS A 1 95 ? 1.259 1.639 10.296 1.00 95.62 95 LYS A N 1
ATOM 783 C CA . LYS A 1 95 ? 2.722 1.829 10.253 1.00 95.62 95 LYS A CA 1
ATOM 784 C C . LYS A 1 95 ? 3.402 0.907 9.239 1.00 95.62 95 LYS A C 1
ATOM 786 O O . LYS A 1 95 ? 4.383 1.303 8.608 1.00 95.62 95 LYS A O 1
ATOM 791 N N . ARG A 1 96 ? 2.888 -0.315 9.069 1.00 95.81 96 ARG A N 1
ATOM 792 C CA . ARG A 1 96 ? 3.370 -1.279 8.072 1.00 95.81 96 ARG A CA 1
ATOM 793 C C . ARG A 1 96 ? 3.086 -0.803 6.647 1.00 95.81 96 ARG A C 1
ATOM 795 O O . ARG A 1 96 ? 4.005 -0.796 5.835 1.00 95.81 96 ARG A O 1
ATOM 802 N N . VAL A 1 97 ? 1.868 -0.335 6.371 1.00 96.56 97 VAL A N 1
ATOM 803 C CA . VAL A 1 97 ? 1.486 0.261 5.077 1.00 96.56 97 VAL A CA 1
ATOM 804 C C . VAL A 1 97 ? 2.357 1.480 4.754 1.00 96.56 97 VAL A C 1
ATOM 806 O O . VAL A 1 97 ? 2.881 1.579 3.643 1.00 96.56 97 VAL A O 1
ATOM 809 N N . ASP A 1 98 ? 2.593 2.362 5.729 1.00 92.88 98 ASP A N 1
ATOM 810 C CA . ASP A 1 98 ? 3.464 3.532 5.560 1.00 92.88 98 ASP A CA 1
ATOM 811 C C . ASP A 1 98 ? 4.913 3.124 5.252 1.00 92.88 98 ASP A C 1
ATOM 813 O O . ASP A 1 98 ? 5.566 3.696 4.376 1.00 92.88 98 ASP A O 1
ATOM 817 N N . SER A 1 99 ? 5.436 2.115 5.954 1.00 93.62 99 SER A N 1
ATOM 818 C CA . SER A 1 99 ? 6.774 1.572 5.700 1.00 93.62 99 SER A CA 1
ATOM 819 C C . SER A 1 99 ? 6.895 0.988 4.292 1.00 93.62 99 SER A C 1
ATOM 821 O O . SER A 1 99 ? 7.850 1.299 3.579 1.00 93.62 99 SER A O 1
ATOM 823 N N . ASP A 1 100 ? 5.923 0.184 3.872 1.00 93.94 100 ASP A N 1
ATOM 824 C CA . ASP A 1 100 ? 5.898 -0.429 2.547 1.00 93.94 100 ASP A CA 1
ATOM 825 C C . ASP A 1 100 ? 5.826 0.619 1.433 1.00 93.94 100 ASP A C 1
ATOM 827 O O . ASP A 1 100 ? 6.524 0.499 0.422 1.00 93.94 100 ASP A O 1
ATOM 831 N N . LEU A 1 101 ? 5.038 1.682 1.631 1.00 92.50 101 LEU A N 1
ATOM 832 C CA . LEU A 1 101 ? 4.973 2.801 0.697 1.00 92.50 101 LEU A CA 1
ATOM 833 C C . LEU A 1 101 ? 6.337 3.485 0.559 1.00 92.50 101 LEU A C 1
ATOM 835 O O . LEU A 1 101 ? 6.791 3.728 -0.561 1.00 92.50 101 LEU A O 1
ATOM 839 N N . ARG A 1 102 ? 7.036 3.744 1.673 1.00 90.69 102 ARG A N 1
ATOM 840 C CA . ARG A 1 102 ? 8.400 4.301 1.638 1.00 90.69 102 ARG A CA 1
ATOM 841 C C . ARG A 1 102 ? 9.360 3.378 0.886 1.00 90.69 102 ARG A C 1
ATOM 843 O O . ARG A 1 102 ? 10.139 3.859 0.063 1.00 90.69 102 ARG A O 1
ATOM 850 N N . SER A 1 103 ? 9.291 2.066 1.114 1.00 91.25 103 SER A N 1
ATOM 851 C CA . SER A 1 103 ? 10.108 1.080 0.393 1.00 91.25 103 SER A CA 1
ATOM 852 C C . SER A 1 103 ? 9.803 1.050 -1.109 1.00 91.25 103 SER A C 1
ATOM 854 O O . SER A 1 103 ? 10.727 0.988 -1.922 1.00 91.25 103 SER A O 1
ATOM 856 N N . LEU A 1 104 ? 8.531 1.159 -1.499 1.00 92.69 104 LEU A N 1
ATOM 857 C CA . LEU A 1 104 ? 8.115 1.261 -2.898 1.00 92.69 104 LEU A CA 1
ATOM 858 C C . LEU A 1 104 ? 8.661 2.516 -3.576 1.00 92.69 104 LEU A C 1
ATOM 860 O O . LEU A 1 104 ? 9.223 2.429 -4.668 1.00 92.69 104 LEU A O 1
ATOM 864 N N . VAL A 1 105 ? 8.532 3.674 -2.926 1.00 89.94 105 VAL A N 1
ATOM 865 C CA . VAL A 1 105 ? 9.067 4.948 -3.429 1.00 89.94 105 VAL A CA 1
ATOM 866 C C . VAL A 1 105 ? 10.588 4.873 -3.564 1.00 89.94 105 VAL A C 1
ATOM 868 O O . VAL A 1 105 ? 11.133 5.286 -4.588 1.00 89.94 105 VAL A O 1
ATOM 871 N N . ALA A 1 106 ? 11.283 4.297 -2.579 1.00 89.94 106 ALA A N 1
ATOM 872 C CA . ALA A 1 106 ? 12.727 4.094 -2.643 1.00 89.94 106 ALA A CA 1
ATOM 873 C C . ALA A 1 106 ? 13.124 3.230 -3.851 1.00 89.94 106 ALA A C 1
ATOM 875 O O . ALA A 1 106 ? 13.992 3.634 -4.629 1.00 89.94 106 ALA A O 1
ATOM 876 N N . ARG A 1 107 ? 12.429 2.106 -4.084 1.00 90.69 107 ARG A N 1
ATOM 877 C CA . ARG A 1 107 ? 12.688 1.244 -5.246 1.00 90.69 107 ARG A CA 1
ATOM 878 C C . ARG A 1 107 ? 12.402 1.952 -6.571 1.00 90.69 107 ARG A C 1
ATOM 880 O O . ARG A 1 107 ? 13.159 1.794 -7.524 1.00 90.69 107 ARG A O 1
ATOM 887 N N . LEU A 1 108 ? 11.346 2.762 -6.641 1.00 89.25 108 LEU A N 1
ATOM 888 C CA . LEU A 1 108 ? 11.055 3.584 -7.819 1.00 89.25 108 LEU A CA 1
ATOM 889 C C . LEU A 1 108 ? 12.181 4.591 -8.098 1.00 89.25 108 LEU A C 1
ATOM 891 O O . LEU A 1 108 ? 12.592 4.731 -9.246 1.00 89.25 108 LEU A O 1
ATOM 895 N N . ARG A 1 109 ? 12.732 5.241 -7.066 1.00 87.00 109 ARG A N 1
ATOM 896 C CA . ARG A 1 109 ? 13.877 6.161 -7.205 1.00 87.00 109 ARG A CA 1
ATOM 897 C C . ARG A 1 109 ? 15.145 5.449 -7.681 1.00 87.00 109 ARG A C 1
ATOM 899 O O . ARG A 1 109 ? 15.900 6.015 -8.467 1.00 87.00 109 ARG A O 1
ATOM 906 N N . GLU A 1 110 ? 15.398 4.227 -7.221 1.00 88.81 110 GLU A N 1
ATOM 907 C CA . GLU A 1 110 ? 16.497 3.393 -7.732 1.00 88.81 110 GLU A CA 1
ATOM 908 C C . GLU A 1 110 ? 16.294 3.043 -9.208 1.00 88.81 110 GLU A C 1
ATOM 910 O O . GLU A 1 110 ? 17.193 3.256 -10.019 1.00 88.81 110 GLU A O 1
ATOM 915 N N . LEU A 1 111 ? 15.091 2.587 -9.572 1.00 85.62 111 LEU A N 1
ATOM 916 C CA . LEU A 1 111 ? 14.749 2.239 -10.950 1.00 85.62 111 LEU A CA 1
ATOM 917 C C . LEU A 1 111 ? 14.845 3.433 -11.895 1.00 85.62 111 LEU A C 1
ATOM 919 O O . LEU A 1 111 ? 15.256 3.264 -13.039 1.00 85.62 111 LEU A O 1
ATOM 923 N N . ASP A 1 112 ? 14.478 4.630 -11.444 1.00 81.12 112 ASP A N 1
ATOM 924 C CA . ASP A 1 112 ? 14.637 5.848 -12.233 1.00 81.12 112 ASP A CA 1
ATOM 925 C C . ASP A 1 112 ? 16.121 6.122 -12.535 1.00 81.12 112 ASP A C 1
ATOM 927 O O . ASP A 1 112 ? 16.496 6.276 -13.698 1.00 81.12 112 ASP A O 1
ATOM 931 N N . LYS A 1 113 ? 17.002 6.026 -11.526 1.00 81.38 113 LYS A N 1
ATOM 932 C CA . LYS A 1 113 ? 18.462 6.158 -11.704 1.00 81.38 113 LYS A CA 1
ATOM 933 C C . LYS A 1 113 ? 19.035 5.097 -12.647 1.00 81.38 113 LYS A C 1
ATOM 935 O O . LYS A 1 113 ? 19.821 5.424 -13.537 1.00 81.38 113 LYS A O 1
ATOM 940 N N . GLU A 1 114 ? 18.640 3.836 -12.473 1.00 79.88 114 GLU A N 1
ATOM 941 C CA . GLU A 1 114 ? 19.064 2.726 -13.336 1.00 79.88 114 GLU A CA 1
ATOM 942 C C . GLU A 1 114 ? 18.611 2.958 -14.789 1.00 79.88 114 GLU A C 1
ATOM 944 O O . GLU A 1 114 ? 19.392 2.797 -15.731 1.00 79.88 114 GLU A O 1
ATOM 949 N N . ARG A 1 115 ? 17.369 3.409 -14.997 1.00 71.69 115 ARG A N 1
ATOM 950 C CA . ARG A 1 115 ? 16.796 3.667 -16.329 1.00 71.69 115 ARG A CA 1
ATOM 951 C C . ARG A 1 115 ? 17.440 4.849 -17.036 1.00 71.69 115 ARG A C 1
ATOM 953 O O . ARG A 1 115 ? 17.703 4.742 -18.234 1.00 71.69 115 ARG A O 1
ATOM 960 N N . VAL A 1 116 ? 17.729 5.930 -16.313 1.00 60.19 116 VAL A N 1
ATOM 961 C CA . VAL A 1 116 ? 18.467 7.086 -16.842 1.00 60.19 116 VAL A CA 1
ATOM 962 C C . VAL A 1 116 ? 19.871 6.665 -17.301 1.00 60.19 116 VAL A C 1
ATOM 964 O O . VAL A 1 116 ? 20.335 7.133 -18.338 1.00 60.19 116 VAL A O 1
ATOM 967 N N . GLY A 1 117 ? 20.522 5.727 -16.600 1.00 52.31 117 GLY A N 1
ATOM 968 C CA . GLY A 1 117 ? 21.858 5.229 -16.952 1.00 52.31 117 GLY A CA 1
ATOM 969 C C . GLY A 1 117 ? 21.911 4.189 -18.081 1.00 52.31 117 GLY A C 1
ATOM 970 O O . GLY A 1 117 ? 22.932 4.076 -18.753 1.00 52.31 117 GLY A O 1
ATOM 971 N N . THR A 1 118 ? 20.835 3.431 -18.319 1.00 55.94 118 THR A N 1
ATOM 972 C CA . THR A 1 118 ? 20.878 2.278 -19.244 1.00 55.94 118 THR A CA 1
ATOM 973 C C . THR A 1 118 ? 20.688 2.673 -20.715 1.00 55.94 118 THR A C 1
ATOM 975 O O . THR A 1 118 ? 20.896 1.850 -21.600 1.00 55.94 118 THR A O 1
ATOM 978 N N . GLY A 1 119 ? 20.266 3.907 -21.020 1.00 52.47 119 GLY A N 1
ATOM 979 C CA . GLY A 1 119 ? 20.076 4.349 -22.410 1.00 52.47 119 GLY A CA 1
ATOM 980 C C . GLY A 1 119 ? 19.075 3.500 -23.211 1.00 52.47 119 GLY A C 1
ATOM 981 O O . GLY A 1 119 ? 18.965 3.668 -24.419 1.00 52.47 119 GLY A O 1
ATOM 982 N N . LEU A 1 120 ? 18.301 2.622 -22.554 1.00 51.34 120 LEU A N 1
ATOM 983 C CA . LEU A 1 120 ? 17.347 1.703 -23.193 1.00 51.34 120 LEU A CA 1
ATOM 984 C C . LEU A 1 120 ? 16.210 2.446 -23.925 1.00 51.34 120 LEU A C 1
ATOM 986 O O . LEU A 1 120 ? 15.500 1.863 -24.737 1.00 51.34 120 LEU A O 1
ATOM 990 N N . PHE A 1 121 ? 16.058 3.738 -23.628 1.00 50.44 121 PHE A N 1
ATOM 991 C CA . PHE A 1 121 ? 15.176 4.693 -24.302 1.00 50.44 121 PHE A CA 1
ATOM 992 C C . PHE A 1 121 ? 15.949 5.888 -24.904 1.00 50.44 121 PHE A C 1
ATOM 994 O O . PHE A 1 121 ? 15.333 6.831 -25.402 1.00 50.44 121 PHE A O 1
ATOM 1001 N N . GLY A 1 122 ? 17.284 5.863 -24.805 1.00 46.69 122 GLY A N 1
ATOM 1002 C CA . GLY A 1 122 ? 18.210 6.969 -25.054 1.00 46.69 122 GLY A CA 1
ATOM 1003 C C . GLY A 1 122 ? 18.871 6.978 -26.432 1.00 46.69 122 GLY A C 1
ATOM 1004 O O . GLY A 1 122 ? 19.404 8.013 -26.804 1.00 46.69 122 GLY A O 1
ATOM 1005 N N . ASP A 1 123 ? 18.783 5.907 -27.221 1.00 45.81 123 ASP A N 1
ATOM 1006 C CA . ASP A 1 123 ? 19.090 5.992 -28.651 1.00 45.81 123 ASP A CA 1
ATOM 1007 C C . ASP A 1 123 ? 18.202 5.024 -29.440 1.00 45.81 123 ASP A C 1
ATOM 1009 O O . ASP A 1 123 ? 18.080 3.842 -29.116 1.00 45.81 123 ASP A O 1
ATOM 1013 N N . GLY A 1 124 ? 17.458 5.575 -30.397 1.00 51.75 124 GLY A N 1
ATOM 1014 C CA . GLY A 1 124 ? 16.284 4.949 -30.991 1.00 51.75 124 GLY A CA 1
ATOM 1015 C C . GLY A 1 124 ? 16.615 3.791 -31.922 1.00 51.75 124 GLY A C 1
ATOM 1016 O O . GLY A 1 124 ? 16.994 4.001 -33.072 1.00 51.75 124 GLY A O 1
ATOM 1017 N N . GLU A 1 125 ? 16.330 2.566 -31.487 1.00 49.78 125 GLU A N 1
ATOM 1018 C CA . GLU A 1 125 ? 16.155 1.449 -32.413 1.00 49.78 125 GLU A CA 1
ATOM 1019 C C . GLU A 1 125 ? 14.762 1.564 -33.063 1.00 49.78 125 GLU A C 1
ATOM 1021 O O . GLU A 1 125 ? 13.778 0.954 -32.649 1.00 49.78 125 GLU A O 1
ATOM 1026 N N . SER A 1 126 ? 14.665 2.453 -34.055 1.00 53.97 126 SER A N 1
ATOM 1027 C CA . SER A 1 126 ? 13.484 2.625 -34.903 1.00 53.97 126 SER A CA 1
ATOM 1028 C C . SER A 1 126 ? 13.399 1.454 -35.877 1.00 53.97 126 SER A C 1
ATOM 1030 O O . SER A 1 126 ? 14.087 1.417 -36.899 1.00 53.97 126 SER A O 1
ATOM 1032 N N . ILE A 1 127 ? 12.549 0.477 -35.567 1.00 55.09 127 ILE A N 1
ATOM 1033 C CA . ILE A 1 127 ? 12.204 -0.592 -36.505 1.00 55.09 127 ILE A CA 1
ATOM 1034 C C . ILE A 1 127 ? 10.927 -0.176 -37.233 1.00 55.09 127 ILE A C 1
ATOM 1036 O O . ILE A 1 127 ? 9.864 -0.039 -36.628 1.00 55.09 127 ILE A O 1
ATOM 1040 N N . GLY A 1 128 ? 11.029 0.062 -38.542 1.00 56.56 128 GLY A N 1
ATOM 1041 C CA . GLY A 1 128 ? 9.870 0.372 -39.387 1.00 56.56 128 GLY A CA 1
ATOM 1042 C C . GLY A 1 128 ? 9.162 1.696 -39.068 1.00 56.56 128 GLY A C 1
ATOM 1043 O O . GLY A 1 128 ? 8.006 1.859 -39.448 1.00 56.56 128 GLY A O 1
ATOM 1044 N N . GLY A 1 129 ? 9.823 2.632 -38.374 1.00 59.41 129 GLY A N 1
ATOM 1045 C CA . GLY A 1 129 ? 9.234 3.917 -37.980 1.00 59.41 129 GLY A CA 1
ATOM 1046 C C . GLY A 1 129 ? 8.404 3.875 -36.694 1.00 59.41 129 GLY A C 1
ATOM 1047 O O . GLY A 1 129 ? 7.795 4.884 -36.343 1.00 59.41 129 GLY A O 1
ATOM 1048 N N . PHE A 1 130 ? 8.376 2.744 -35.980 1.00 62.62 130 PHE A N 1
ATOM 1049 C CA . PHE A 1 130 ? 7.819 2.695 -34.633 1.00 62.62 130 PHE A CA 1
ATOM 1050 C C . PHE A 1 130 ? 8.818 3.294 -33.636 1.00 62.62 130 PHE A C 1
ATOM 1052 O O . PHE A 1 130 ? 9.910 2.762 -33.439 1.00 62.62 130 PHE A O 1
ATOM 1059 N N . GLU A 1 131 ? 8.421 4.391 -32.995 1.00 63.47 131 GLU A N 1
ATOM 1060 C CA . GLU A 1 131 ? 9.129 4.975 -31.861 1.00 63.47 131 GLU A CA 1
ATOM 1061 C C . GLU A 1 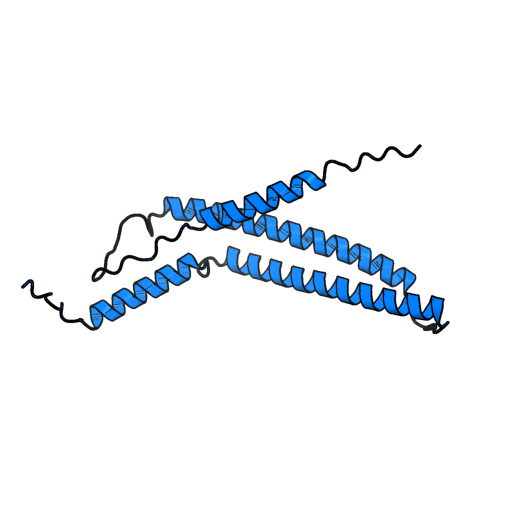131 ? 8.374 4.610 -30.570 1.00 63.47 131 GLU A C 1
ATOM 1063 O O . GLU A 1 131 ? 7.201 4.973 -30.423 1.00 63.47 131 GLU A O 1
ATOM 1068 N N . PRO A 1 132 ? 8.998 3.869 -29.636 1.00 64.00 132 PRO A N 1
ATOM 1069 C CA . PRO A 1 132 ? 8.373 3.533 -28.363 1.00 64.00 132 PRO A CA 1
ATOM 1070 C C . PRO A 1 132 ? 7.964 4.787 -27.581 1.00 64.00 132 PRO A C 1
ATOM 1072 O O . PRO A 1 132 ? 8.693 5.778 -27.550 1.00 64.00 132 PRO A O 1
ATOM 1075 N N . TRP A 1 133 ? 6.812 4.733 -26.907 1.00 61.00 133 TRP A N 1
ATOM 1076 C CA . TRP A 1 133 ? 6.306 5.840 -26.093 1.00 61.00 133 TRP A CA 1
ATOM 1077 C C . TRP A 1 133 ? 7.301 6.194 -24.971 1.00 61.00 133 TRP A C 1
ATOM 1079 O O . TRP A 1 133 ? 7.435 5.465 -23.987 1.00 61.00 133 TRP A O 1
ATOM 1089 N N . LYS A 1 134 ? 7.968 7.348 -25.097 1.00 59.47 134 LYS A N 1
ATOM 1090 C CA . LYS A 1 134 ? 8.874 7.949 -24.096 1.00 59.47 134 LYS A CA 1
ATOM 1091 C C . LYS A 1 134 ? 8.083 8.718 -23.035 1.00 59.47 134 LYS A C 1
ATOM 1093 O O . LYS A 1 134 ? 8.280 9.912 -22.826 1.00 59.47 134 LYS A O 1
ATOM 1098 N N . GLY A 1 135 ? 7.085 8.066 -22.448 1.00 53.97 135 GLY A N 1
ATOM 1099 C CA . GLY A 1 135 ? 6.193 8.701 -21.481 1.00 53.97 135 GLY A CA 1
ATOM 1100 C C . GLY A 1 135 ? 6.979 9.289 -20.325 1.00 53.97 135 GLY A C 1
ATOM 1101 O O . GLY A 1 135 ? 7.932 8.653 -19.884 1.00 53.97 135 GLY A O 1
ATOM 1102 N N . GLY A 1 136 ? 6.565 10.473 -19.850 1.00 56.62 136 GLY A N 1
ATOM 1103 C CA . GLY A 1 136 ? 7.092 11.084 -18.626 1.00 56.62 136 GLY A CA 1
ATOM 1104 C C . GLY A 1 136 ? 7.140 10.019 -17.538 1.00 56.62 136 GLY A C 1
ATOM 1105 O O . GLY A 1 136 ? 6.086 9.531 -17.125 1.00 56.62 136 GLY A O 1
ATOM 1106 N N . GLY A 1 137 ? 8.363 9.574 -17.254 1.00 65.81 137 GLY A N 1
ATOM 1107 C CA . GLY A 1 137 ? 8.656 8.239 -16.754 1.00 65.81 137 GLY A CA 1
ATOM 1108 C C . GLY A 1 137 ? 8.351 8.084 -15.277 1.00 65.81 137 GLY A C 1
ATOM 1109 O O . GLY A 1 137 ? 7.517 8.791 -14.716 1.00 65.81 137 GLY A O 1
ATOM 1110 N N . VAL A 1 138 ? 9.052 7.147 -14.644 1.00 71.12 138 VAL A N 1
ATOM 1111 C CA . VAL A 1 138 ? 9.039 6.955 -13.189 1.00 71.12 138 VAL A CA 1
ATOM 1112 C C . VAL A 1 138 ? 9.192 8.297 -12.458 1.00 71.12 138 VAL A C 1
ATOM 1114 O O . VAL A 1 138 ? 8.455 8.534 -11.512 1.00 71.12 138 VAL A O 1
ATOM 1117 N N . ASP A 1 139 ? 9.994 9.222 -12.984 1.00 72.25 139 ASP A N 1
ATOM 1118 C CA . ASP A 1 139 ? 10.044 10.642 -12.608 1.00 72.25 139 ASP A CA 1
ATOM 1119 C C . ASP A 1 139 ? 8.672 11.331 -12.405 1.00 72.25 139 ASP A C 1
ATOM 1121 O O . ASP A 1 139 ? 8.409 11.891 -11.346 1.00 72.25 139 ASP A O 1
ATOM 1125 N N . ARG A 1 140 ? 7.718 11.228 -13.344 1.00 74.12 140 ARG A N 1
ATOM 1126 C CA . ARG A 1 140 ? 6.378 11.833 -13.180 1.00 74.12 140 ARG A CA 1
ATOM 1127 C C . ARG A 1 140 ? 5.574 11.161 -12.066 1.00 74.12 140 ARG A C 1
ATOM 1129 O O . ARG A 1 140 ? 4.750 11.813 -11.424 1.00 74.12 140 ARG A O 1
ATOM 1136 N N . LEU A 1 141 ? 5.757 9.854 -11.878 1.00 75.88 141 LEU A N 1
ATOM 1137 C CA . LEU A 1 141 ? 5.142 9.120 -10.772 1.00 75.88 141 LEU A CA 1
ATOM 1138 C C . LEU A 1 141 ? 5.745 9.587 -9.441 1.00 75.88 141 LEU A C 1
ATOM 1140 O O . LEU A 1 141 ? 4.995 9.883 -8.519 1.00 75.88 141 LEU A O 1
ATOM 1144 N N . LEU A 1 142 ? 7.070 9.723 -9.377 1.00 80.44 142 LEU A N 1
ATOM 1145 C CA . LEU A 1 142 ? 7.801 10.225 -8.217 1.00 80.44 142 LEU A CA 1
ATOM 1146 C C . LEU A 1 142 ? 7.391 11.657 -7.874 1.00 80.44 142 LEU A C 1
ATOM 1148 O O . LEU A 1 142 ? 7.020 11.898 -6.737 1.00 80.44 142 LEU A O 1
ATOM 1152 N N . MET A 1 143 ? 7.303 12.564 -8.850 1.00 81.38 143 MET A N 1
ATOM 1153 C CA . MET A 1 143 ? 6.811 13.930 -8.628 1.00 81.38 143 MET A CA 1
ATOM 1154 C C . MET A 1 143 ? 5.400 13.957 -8.025 1.00 81.38 143 MET A C 1
ATOM 1156 O O . MET A 1 143 ? 5.106 14.773 -7.154 1.00 81.38 143 MET A O 1
ATOM 1160 N N . LYS A 1 144 ? 4.505 13.069 -8.480 1.00 80.00 144 LYS A N 1
ATOM 1161 C CA . LYS A 1 144 ? 3.154 12.953 -7.909 1.00 80.00 144 LYS A CA 1
ATOM 1162 C C . LYS A 1 144 ? 3.166 12.374 -6.495 1.00 80.00 144 LYS A C 1
ATOM 1164 O O . LYS A 1 144 ? 2.350 12.790 -5.680 1.00 80.00 144 LYS A O 1
ATOM 1169 N N . LEU A 1 145 ? 4.046 11.412 -6.227 1.00 78.38 145 LEU A N 1
ATOM 1170 C CA . LEU A 1 145 ? 4.202 10.803 -4.907 1.00 78.38 145 LEU A CA 1
ATOM 1171 C C . LEU A 1 145 ? 4.808 11.797 -3.908 1.00 78.38 145 LEU A C 1
ATOM 1173 O O . LEU A 1 145 ? 4.308 11.905 -2.795 1.00 78.38 145 LEU A O 1
ATOM 1177 N N . ASP A 1 146 ? 5.808 12.573 -4.325 1.00 73.06 146 ASP A N 1
ATOM 1178 C CA . ASP A 1 146 ? 6.471 13.580 -3.493 1.00 73.06 146 ASP A CA 1
ATOM 1179 C C . ASP A 1 146 ? 5.504 14.713 -3.106 1.00 73.06 146 ASP A C 1
ATOM 1181 O O . ASP A 1 146 ? 5.458 15.098 -1.942 1.00 73.06 146 ASP A O 1
ATOM 1185 N N . PHE A 1 147 ? 4.648 15.181 -4.027 1.00 63.59 147 PHE A N 1
ATOM 1186 C CA . PHE A 1 147 ? 3.604 16.169 -3.704 1.00 63.59 147 PHE A CA 1
ATOM 1187 C C . PHE A 1 147 ? 2.616 15.665 -2.638 1.00 63.59 147 PHE A C 1
ATOM 1189 O O . PHE A 1 147 ? 2.150 16.438 -1.806 1.00 63.59 147 PHE A O 1
ATOM 1196 N N . GLY A 1 148 ? 2.299 14.366 -2.649 1.00 60.34 148 GLY A N 1
ATOM 1197 C CA . GLY A 1 148 ? 1.472 13.749 -1.611 1.00 60.34 148 GLY A CA 1
ATOM 1198 C C . GLY A 1 148 ? 2.204 13.578 -0.276 1.00 60.34 148 GLY A C 1
ATOM 1199 O O . GLY A 1 148 ? 1.580 13.689 0.772 1.00 60.34 148 GLY A O 1
ATOM 1200 N N . ALA A 1 149 ? 3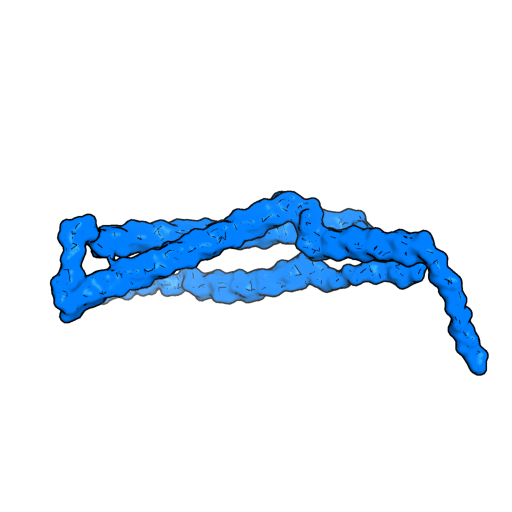.518 13.338 -0.304 1.00 60.78 149 ALA A N 1
ATOM 1201 C CA . ALA A 1 149 ? 4.332 13.166 0.898 1.00 60.78 149 ALA A CA 1
ATOM 1202 C C . ALA A 1 149 ? 4.537 14.484 1.663 1.00 60.78 149 ALA A C 1
ATOM 1204 O O . ALA A 1 149 ? 4.373 14.500 2.879 1.00 60.78 149 ALA A O 1
ATOM 1205 N N . SER A 1 150 ? 4.806 15.595 0.966 1.00 56.06 150 SER A N 1
ATOM 1206 C CA . SER A 1 150 ? 4.966 16.917 1.596 1.00 56.06 150 SER A CA 1
ATOM 1207 C C . SER A 1 150 ? 3.702 17.387 2.326 1.00 56.06 150 SER A C 1
ATOM 1209 O O . SER A 1 150 ? 3.800 18.057 3.343 1.00 56.06 150 SER A O 1
ATOM 1211 N N . ALA A 1 151 ? 2.517 16.995 1.848 1.00 55.19 151 ALA A N 1
ATOM 1212 C CA . ALA A 1 151 ? 1.251 17.289 2.520 1.00 55.19 151 ALA A CA 1
ATOM 1213 C C . ALA A 1 151 ? 1.028 16.462 3.803 1.00 55.19 151 ALA A C 1
ATOM 1215 O O . ALA A 1 151 ? 0.232 16.860 4.647 1.00 55.19 151 ALA A O 1
ATOM 1216 N N . ASN A 1 152 ? 1.707 15.318 3.948 1.00 54.31 152 ASN A N 1
ATOM 1217 C CA . ASN A 1 152 ? 1.626 14.474 5.143 1.00 54.31 152 ASN A CA 1
ATOM 1218 C C . ASN A 1 152 ? 2.678 14.846 6.203 1.00 54.31 152 ASN A C 1
ATOM 1220 O O . ASN A 1 152 ? 2.417 14.648 7.383 1.00 54.31 152 ASN A O 1
ATOM 1224 N N . GLU A 1 153 ? 3.844 15.377 5.810 1.00 53.97 153 GLU A N 1
ATOM 1225 C CA . GLU A 1 153 ? 4.888 15.819 6.755 1.00 53.97 153 GLU A CA 1
ATOM 1226 C C . GLU A 1 153 ? 4.466 17.056 7.569 1.00 53.97 153 GLU A C 1
ATOM 1228 O O . GLU A 1 153 ? 4.865 17.184 8.720 1.00 53.97 153 GLU A O 1
ATOM 1233 N N . GLU A 1 154 ? 3.595 17.921 7.037 1.00 49.16 154 GLU A N 1
ATOM 1234 C CA . GLU A 1 154 ? 3.076 19.093 7.768 1.00 49.16 154 GLU A CA 1
ATOM 1235 C C . GLU A 1 154 ? 2.101 18.742 8.915 1.00 49.16 154 GLU A C 1
ATOM 1237 O O . GLU A 1 154 ? 1.720 19.624 9.680 1.00 49.16 154 GLU A O 1
ATOM 1242 N N . VAL A 1 155 ? 1.685 17.476 9.054 1.00 50.97 155 VAL A N 1
ATOM 1243 C CA . VAL A 1 155 ? 0.702 17.043 10.068 1.00 50.97 155 VAL A CA 1
ATOM 1244 C C . VAL A 1 155 ? 1.364 16.467 11.332 1.00 50.97 155 VAL A C 1
ATOM 1246 O O . VAL A 1 155 ? 0.725 16.434 12.379 1.00 50.97 155 VAL A O 1
ATOM 1249 N N . ASP A 1 156 ? 2.639 16.066 11.277 1.00 45.88 156 ASP A N 1
ATOM 1250 C CA . ASP A 1 156 ? 3.338 15.419 12.407 1.00 45.88 156 ASP A CA 1
ATOM 1251 C C . ASP A 1 156 ? 4.052 16.409 13.365 1.00 45.88 156 ASP A C 1
ATOM 1253 O O . ASP A 1 156 ? 4.589 15.980 14.386 1.00 45.88 156 ASP A O 1
ATOM 1257 N N . ASP A 1 157 ? 4.026 17.724 13.098 1.00 44.81 157 ASP A N 1
ATOM 1258 C CA . ASP A 1 157 ? 4.763 18.745 13.876 1.00 44.81 157 ASP A CA 1
ATOM 1259 C C . ASP A 1 157 ? 3.922 19.531 14.917 1.00 44.81 157 ASP A C 1
ATOM 1261 O O . ASP A 1 157 ? 4.452 20.446 15.549 1.00 44.81 157 ASP A O 1
ATOM 1265 N N . ASP A 1 158 ? 2.645 19.186 15.159 1.00 46.53 158 ASP A N 1
ATOM 1266 C CA . ASP A 1 158 ? 1.767 19.936 16.092 1.00 46.53 158 ASP A CA 1
ATOM 1267 C C . ASP A 1 158 ? 1.126 19.090 17.216 1.00 46.53 158 ASP A C 1
ATOM 1269 O O . ASP A 1 158 ? -0.012 19.321 17.624 1.00 46.53 158 ASP A O 1
ATOM 1273 N N . GLU A 1 159 ? 1.860 18.125 17.786 1.00 46.50 159 GLU A N 1
ATOM 1274 C CA . GLU A 1 159 ? 1.542 17.591 19.125 1.00 46.50 159 GLU A CA 1
ATOM 1275 C C . GLU A 1 159 ? 2.427 18.233 20.203 1.00 46.50 159 GLU A C 1
ATOM 1277 O O . GLU A 1 159 ? 3.316 17.626 20.800 1.00 46.50 159 GLU A O 1
ATOM 1282 N N . GLY A 1 160 ? 2.135 19.508 20.459 1.00 42.81 160 GLY A N 1
ATOM 1283 C CA . GLY A 1 160 ? 2.585 20.271 21.620 1.00 42.81 160 GLY A CA 1
ATOM 1284 C C . GLY A 1 160 ? 1.406 20.864 22.393 1.00 42.81 160 GLY A C 1
ATOM 1285 O O . GLY A 1 160 ? 1.429 22.046 22.726 1.00 42.81 160 GLY A O 1
ATOM 1286 N N . PHE A 1 161 ? 0.354 20.080 22.661 1.00 40.19 161 PHE A N 1
ATOM 1287 C CA . PHE A 1 161 ? -0.700 20.490 23.594 1.00 40.19 161 PHE A CA 1
ATOM 1288 C C . PHE A 1 161 ? -0.209 20.330 25.037 1.00 40.19 161 PHE A C 1
ATOM 1290 O O . PHE A 1 161 ? -0.308 19.266 25.648 1.00 40.19 161 PHE A O 1
ATOM 1297 N N . ASP A 1 162 ? 0.326 21.424 25.572 1.00 43.25 162 ASP A N 1
ATOM 1298 C CA . ASP A 1 162 ? 0.569 21.619 26.998 1.00 43.25 162 ASP A CA 1
ATOM 1299 C C . ASP A 1 162 ? -0.798 21.704 27.712 1.00 43.25 162 ASP A C 1
ATOM 1301 O O . ASP A 1 162 ? -1.565 22.653 27.523 1.00 43.25 162 ASP A O 1
ATOM 1305 N N . LEU A 1 163 ? -1.148 20.668 28.478 1.00 43.12 163 LEU A N 1
ATOM 1306 C CA . LEU A 1 163 ? -2.336 20.638 29.335 1.00 43.12 163 LEU A CA 1
ATOM 1307 C C . LEU A 1 163 ? -2.006 21.325 30.669 1.00 43.12 163 LEU A C 1
ATOM 1309 O O . LEU A 1 163 ? -1.265 20.776 31.486 1.00 43.12 163 LEU A O 1
ATOM 1313 N N . ILE A 1 164 ? -2.591 22.509 30.880 1.00 49.22 164 ILE A N 1
ATOM 1314 C CA . ILE A 1 164 ? -2.852 23.081 32.214 1.00 49.22 164 ILE A CA 1
ATOM 1315 C C . ILE A 1 164 ? -4.111 22.432 32.787 1.00 49.22 164 ILE A C 1
ATOM 1317 O O . ILE A 1 164 ? -5.114 22.353 32.040 1.00 49.22 164 ILE A O 1
#

InterPro domains:
  IPR042241 Gamma tubulin complex component, C-terminal domain superfamily [G3DSA:1.20.120.1900] (1-149)

Organism: NCBI:txid420778

Foldseek 3Di:
DDPPPPDPPDVVLVVVLVVVQVVLVCVQVVVPPPVLVVLVVQLVVLVVVLVVLVVVLVVLVVVVCCCVPVVDDDPPDDSVVVNVVSVVVNVVSVVSSVVSVVVNLVVLVVSVVVVVPPCPLPDDPQRPNDRHDPPPGSVVVNVVVVVVVVVVVVVPPPPPPDDD

Sequence (164 aa):
MHESRRTPHDPEVLASAHRLFLRSLSYSLLLTDMPYTHALRSFLTHVDELIAFIDRLRTIQRNLDLERDEGVVDAFANYEQEEKDVLLELDRARKRVDSDLRSLVARLRELDKERVGTGLFGDGESIGGFEPWKGGGVDRLLMKLDFGASANEEVDDDEGFDLI

pLDDT: mean 78.13, std 18.26, range [34.88, 98.0]